Protein AF-A0A3L6D8E1-F1 (afdb_monomer)

Foldseek 3Di:
DPVVVVVAQLVHHGLQHALVVLVVVLVVLVVVLVVLVVVLVVLVVVLVVLVVVVVVVPPDDDDDDDDDDDDDDPPPDPDPVVSVVVSVVSVVVSVVSVVVSVVSVVSSVVSVVSSVVNVVVVVPPPPPPPPDD

Radius of gyration: 27.79 Å; Cα contacts (8 Å, |Δi|>4): 54; chains: 1; bounding box: 70×30×86 Å

Structure (mmCIF, N/CA/C/O backbone):
data_AF-A0A3L6D8E1-F1
#
_entry.id   AF-A0A3L6D8E1-F1
#
loop_
_atom_site.group_PDB
_atom_site.id
_atom_site.type_symbol
_atom_site.label_atom_id
_atom_site.label_alt_id
_atom_site.label_comp_id
_atom_site.label_asym_id
_atom_site.label_entity_id
_atom_site.label_seq_id
_atom_site.pdbx_PDB_ins_code
_atom_site.Cartn_x
_atom_site.Cartn_y
_atom_site.Cartn_z
_atom_site.occupancy
_atom_site.B_iso_or_equiv
_atom_site.auth_seq_id
_atom_site.auth_comp_id
_atom_site.auth_asym_id
_atom_site.auth_atom_id
_atom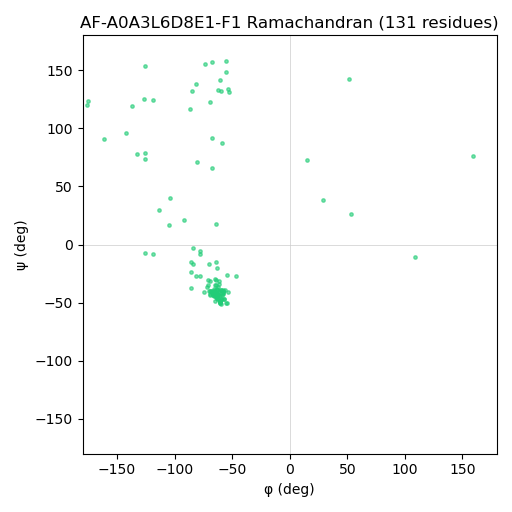_site.pdbx_PDB_model_num
ATOM 1 N N . MET A 1 1 ? -25.051 18.136 9.308 1.00 44.00 1 MET A N 1
ATOM 2 C CA . MET A 1 1 ? -25.185 16.668 9.490 1.00 44.00 1 MET A CA 1
ATOM 3 C C . MET A 1 1 ? -24.693 15.840 8.286 1.00 44.00 1 MET A C 1
ATOM 5 O O . MET A 1 1 ? -25.038 14.672 8.206 1.00 44.00 1 MET A O 1
ATOM 9 N N . ARG A 1 2 ? -23.878 16.371 7.355 1.00 46.75 2 ARG A N 1
ATOM 10 C CA . ARG A 1 2 ? -23.391 15.592 6.190 1.00 46.75 2 ARG A CA 1
ATOM 11 C C . ARG A 1 2 ? -21.867 15.429 6.126 1.00 46.75 2 ARG A C 1
ATOM 13 O O . ARG A 1 2 ? -21.395 14.629 5.330 1.00 46.75 2 ARG A O 1
ATOM 20 N N . ASP A 1 3 ? -21.117 16.109 6.990 1.00 43.09 3 ASP A N 1
ATOM 21 C CA . ASP A 1 3 ? -19.650 16.145 6.907 1.00 43.09 3 ASP A CA 1
ATOM 22 C C . ASP A 1 3 ? -18.942 14.971 7.607 1.00 43.09 3 ASP A C 1
ATOM 24 O O . ASP A 1 3 ? -17.785 14.692 7.311 1.00 43.09 3 ASP A O 1
ATOM 28 N N . GLU A 1 4 ? -19.636 14.210 8.462 1.00 45.19 4 GLU A N 1
ATOM 29 C CA . GLU A 1 4 ? -19.050 13.031 9.127 1.00 45.19 4 GLU A CA 1
ATOM 30 C C . GLU A 1 4 ? -19.140 11.737 8.309 1.00 45.19 4 GLU A C 1
ATOM 32 O O . GLU A 1 4 ? -18.304 10.850 8.463 1.00 45.19 4 GLU A O 1
ATOM 37 N N . GLN A 1 5 ? -20.093 11.625 7.377 1.00 44.00 5 GLN A N 1
ATOM 38 C CA . GLN A 1 5 ? -20.207 10.435 6.520 1.00 44.00 5 GLN A CA 1
ATOM 39 C C . GLN A 1 5 ? -19.071 10.328 5.491 1.00 44.00 5 GLN A C 1
ATOM 41 O O . GLN A 1 5 ? -18.823 9.247 4.963 1.00 44.00 5 GLN A O 1
ATOM 46 N N . VAL A 1 6 ? -18.340 11.418 5.232 1.00 44.88 6 VAL A N 1
ATOM 47 C CA . VAL A 1 6 ? -17.254 11.457 4.237 1.00 44.88 6 VAL A CA 1
ATOM 48 C C . VAL A 1 6 ? -15.917 10.955 4.807 1.00 44.88 6 VAL A C 1
ATOM 50 O O . VAL A 1 6 ? -15.047 10.547 4.042 1.00 44.88 6 VAL A O 1
ATOM 53 N N . LYS A 1 7 ? -15.763 10.875 6.138 1.00 46.81 7 LYS A N 1
ATOM 54 C CA . LYS A 1 7 ? -14.600 10.225 6.779 1.00 46.81 7 LYS A CA 1
ATOM 55 C C . LYS A 1 7 ? -14.683 8.687 6.783 1.00 46.81 7 LYS A C 1
ATOM 57 O O . LYS A 1 7 ? -13.728 8.021 7.159 1.00 46.81 7 LYS A O 1
ATOM 62 N N . GLY A 1 8 ? -15.819 8.115 6.377 1.00 49.19 8 GLY A N 1
ATOM 63 C CA . GLY A 1 8 ? -16.255 6.776 6.781 1.00 49.19 8 GLY A CA 1
ATOM 64 C C . GLY A 1 8 ? -15.872 5.582 5.906 1.00 49.19 8 GLY A C 1
ATOM 65 O O . GLY A 1 8 ? -16.559 4.573 6.008 1.00 49.19 8 GLY A O 1
ATOM 66 N N . LEU A 1 9 ? -14.840 5.646 5.062 1.00 58.56 9 LEU A N 1
ATOM 67 C CA . LEU A 1 9 ? -14.344 4.455 4.354 1.00 58.56 9 LEU A CA 1
ATOM 68 C C . LEU A 1 9 ? -12.822 4.366 4.466 1.00 58.56 9 LEU A C 1
ATOM 70 O O . LEU A 1 9 ? -12.091 4.664 3.519 1.00 58.56 9 LEU A O 1
ATOM 74 N N . LEU A 1 10 ? -12.344 3.913 5.626 1.00 65.06 10 LEU A N 1
ATOM 75 C CA . LEU A 1 10 ? -10.950 3.505 5.806 1.00 65.06 10 LEU A CA 1
ATOM 76 C C . LEU A 1 10 ? -10.698 2.247 4.976 1.00 65.06 10 LEU A C 1
ATOM 78 O O . LEU A 1 10 ? -10.980 1.135 5.408 1.00 65.06 10 LEU A O 1
ATOM 82 N N . LEU A 1 11 ? -10.252 2.432 3.731 1.00 74.44 11 LEU A N 1
ATOM 83 C CA . LEU A 1 11 ? -10.017 1.346 2.769 1.00 74.44 11 LEU A CA 1
ATOM 84 C C . LEU A 1 11 ? -11.220 0.405 2.557 1.00 74.44 11 LEU A C 1
ATOM 86 O O . LEU A 1 11 ? -11.037 -0.743 2.164 1.00 74.44 11 LEU A O 1
ATOM 90 N N . GLY A 1 12 ? -12.449 0.880 2.772 1.00 78.94 12 GLY A N 1
ATOM 91 C CA . GLY A 1 12 ? -13.648 0.038 2.687 1.00 78.94 12 GLY A CA 1
ATOM 92 C C . GLY A 1 12 ? -14.316 -0.257 4.032 1.00 78.94 12 GLY A C 1
ATOM 93 O O . GLY A 1 12 ? -15.434 -0.765 4.040 1.00 78.94 12 GLY A O 1
ATOM 94 N N . LEU A 1 13 ? -13.670 0.073 5.155 1.00 81.75 13 LEU A N 1
ATOM 95 C CA . LEU A 1 13 ? -14.207 -0.185 6.489 1.00 81.75 13 LEU A CA 1
ATOM 96 C C . LEU A 1 13 ? -15.213 0.886 6.930 1.00 81.75 13 LEU A C 1
ATOM 98 O O . LEU A 1 13 ? -14.946 2.076 6.741 1.00 81.75 13 LEU A O 1
ATOM 102 N N . PRO A 1 14 ? -16.332 0.487 7.567 1.00 80.31 14 PRO A N 1
ATOM 103 C CA . PRO A 1 14 ? -17.244 1.431 8.199 1.00 80.31 14 PRO A CA 1
ATOM 104 C C . PRO A 1 14 ? -16.582 2.105 9.419 1.00 80.31 14 PRO A C 1
ATOM 106 O O . PRO A 1 14 ? -15.711 1.512 10.051 1.00 80.31 14 PRO A O 1
ATOM 109 N N . PRO A 1 15 ? -17.042 3.297 9.843 1.00 72.19 15 PRO A N 1
ATOM 110 C CA . PRO A 1 15 ? -16.462 4.041 10.977 1.00 72.19 15 PRO A CA 1
ATOM 111 C C . PRO A 1 15 ? -16.591 3.329 12.343 1.00 72.19 15 PRO A C 1
ATOM 113 O O . PRO A 1 15 ? -15.915 3.676 13.309 1.00 72.19 15 PRO A O 1
ATOM 116 N N . ASN A 1 16 ? -17.455 2.313 12.425 1.00 79.31 16 ASN A N 1
ATOM 117 C CA . ASN A 1 16 ? -17.654 1.464 13.602 1.00 79.31 16 ASN A CA 1
ATOM 118 C C . ASN A 1 16 ? -17.210 0.017 13.340 1.00 79.31 16 ASN A C 1
ATOM 120 O O . ASN A 1 16 ? -17.812 -0.916 13.873 1.00 79.31 16 ASN A O 1
ATOM 124 N N . ALA A 1 17 ? -16.222 -0.176 12.460 1.00 85.00 17 ALA A N 1
ATOM 125 C CA . ALA A 1 17 ? -15.627 -1.484 12.220 1.00 85.00 17 ALA A CA 1
ATOM 126 C C . ALA A 1 17 ? -15.117 -2.102 13.529 1.00 85.00 17 ALA A C 1
ATOM 128 O O . ALA A 1 17 ? -14.714 -1.396 14.458 1.00 85.00 17 ALA A O 1
ATOM 129 N N . ARG A 1 18 ? -15.166 -3.433 13.605 1.00 87.81 18 ARG A N 1
ATOM 130 C CA . ARG A 1 18 ? -14.667 -4.160 14.772 1.00 87.81 18 ARG A CA 1
ATOM 131 C C . ARG A 1 18 ? -13.142 -4.147 14.782 1.00 87.81 18 ARG A C 1
ATOM 133 O O . ARG A 1 18 ? -12.517 -4.031 13.728 1.00 87.81 18 ARG A O 1
ATOM 140 N N . ALA A 1 19 ? -12.551 -4.302 15.966 1.00 89.00 19 ALA A N 1
ATOM 141 C CA . ALA A 1 19 ? -11.099 -4.333 16.118 1.00 89.00 19 ALA A CA 1
ATOM 142 C C . ALA A 1 19 ? -10.462 -5.431 15.248 1.00 89.00 19 ALA A C 1
ATOM 144 O O . ALA A 1 19 ? -9.454 -5.180 14.595 1.00 89.00 19 ALA A O 1
ATOM 145 N N . GLU A 1 20 ? -11.095 -6.604 15.153 1.00 90.19 20 GLU A N 1
ATOM 146 C 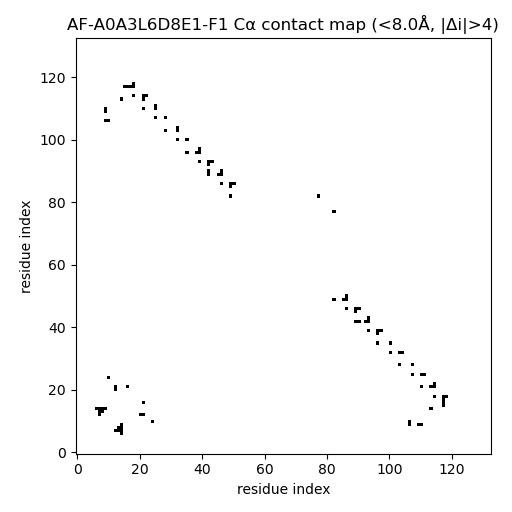CA . GLU A 1 20 ? -10.596 -7.726 14.351 1.00 90.19 20 GLU A CA 1
ATOM 147 C C . GLU A 1 20 ? -10.580 -7.407 12.846 1.00 90.19 20 GLU A C 1
ATOM 149 O O . GLU A 1 20 ? -9.635 -7.764 12.140 1.00 90.19 20 GLU A O 1
ATOM 154 N N . ASP A 1 21 ? -11.601 -6.698 12.352 1.00 89.81 21 ASP A N 1
ATOM 155 C CA . ASP A 1 21 ? -11.690 -6.293 10.944 1.00 89.81 21 ASP A CA 1
ATOM 156 C C . ASP A 1 21 ? -10.612 -5.248 10.608 1.00 89.81 21 ASP A C 1
ATOM 158 O O . ASP A 1 21 ? -9.979 -5.308 9.552 1.00 89.81 21 ASP A O 1
ATOM 162 N N . ILE A 1 22 ? -10.369 -4.306 11.526 1.00 89.62 22 ILE A N 1
ATOM 163 C CA . ILE A 1 22 ? -9.327 -3.279 11.386 1.00 89.62 22 ILE A CA 1
ATOM 164 C C . ILE A 1 22 ? -7.933 -3.925 11.394 1.00 89.62 22 ILE A C 1
ATOM 166 O O . ILE A 1 22 ? -7.110 -3.613 10.533 1.00 89.62 22 ILE A O 1
ATOM 170 N N . GLU A 1 23 ? -7.673 -4.867 12.305 1.00 91.19 23 GLU A N 1
ATOM 171 C CA . GLU A 1 23 ? -6.413 -5.623 12.371 1.00 91.19 23 GLU A CA 1
ATOM 172 C C . GLU A 1 23 ? -6.153 -6.444 11.103 1.00 91.19 23 GLU A C 1
ATOM 174 O O . GLU A 1 23 ? -5.022 -6.486 10.606 1.00 91.19 23 GLU A O 1
ATOM 179 N N . TYR A 1 24 ? -7.193 -7.064 10.541 1.00 91.19 24 TYR A N 1
ATOM 180 C CA . TYR A 1 24 ? -7.082 -7.788 9.278 1.00 91.19 24 TYR A CA 1
ATOM 181 C C . TYR A 1 24 ? -6.645 -6.864 8.134 1.00 91.19 24 TYR A C 1
ATOM 183 O O . TYR A 1 24 ? -5.693 -7.173 7.407 1.00 91.19 24 TYR A O 1
ATOM 191 N N . VAL A 1 25 ? -7.302 -5.705 8.004 1.00 91.69 25 VAL A N 1
ATOM 192 C CA . VAL A 1 25 ? -6.972 -4.715 6.971 1.00 91.69 25 VAL A CA 1
ATOM 193 C C . VAL A 1 25 ? -5.576 -4.136 7.188 1.00 91.69 25 VAL A C 1
ATOM 195 O O . VAL A 1 25 ? -4.826 -4.016 6.219 1.00 91.69 25 VAL A O 1
ATOM 198 N N . LEU A 1 26 ? -5.176 -3.853 8.431 1.00 90.81 26 LEU A N 1
ATOM 199 C CA . LEU A 1 26 ? -3.797 -3.481 8.761 1.00 90.81 26 LEU A CA 1
ATOM 200 C C . LEU A 1 26 ? -2.818 -4.540 8.242 1.00 90.81 26 LEU A C 1
ATOM 202 O O . LEU A 1 26 ? -1.916 -4.217 7.473 1.00 90.81 26 LEU A O 1
ATOM 206 N N . GLY A 1 27 ? -3.036 -5.823 8.530 1.00 91.38 27 GLY A N 1
ATOM 207 C CA . GLY A 1 27 ? -2.189 -6.898 8.000 1.00 91.38 27 GLY A CA 1
ATOM 208 C C . GLY A 1 27 ? -2.051 -6.872 6.468 1.00 91.38 27 GLY A C 1
ATOM 209 O O . GLY A 1 27 ? -0.954 -7.048 5.926 1.00 91.38 27 GLY A O 1
ATOM 210 N N . ASP A 1 28 ? -3.138 -6.596 5.747 1.00 92.50 28 ASP A N 1
ATOM 211 C CA . ASP A 1 28 ? -3.125 -6.459 4.287 1.00 92.50 28 ASP A CA 1
ATOM 212 C C . ASP A 1 28 ? -2.388 -5.216 3.785 1.00 92.50 28 ASP A C 1
ATOM 214 O O . ASP A 1 28 ? -1.637 -5.300 2.800 1.00 92.50 28 ASP A O 1
ATOM 218 N N . VAL A 1 29 ? -2.538 -4.079 4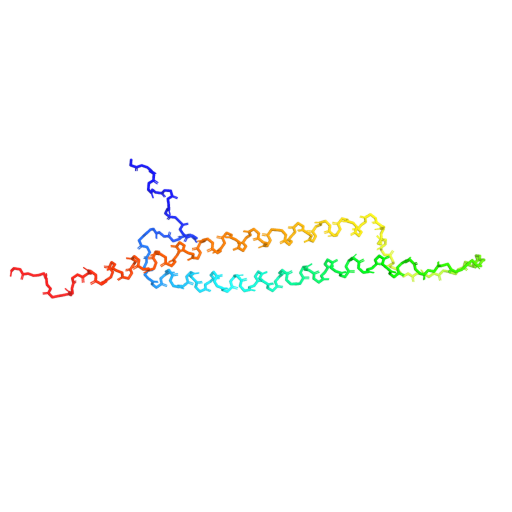.466 1.00 91.31 29 VAL A N 1
ATOM 219 C CA . VAL A 1 29 ? -1.780 -2.863 4.158 1.00 91.31 29 VAL A CA 1
ATOM 220 C C . VAL A 1 29 ? -0.288 -3.121 4.356 1.00 91.31 29 VAL A C 1
ATOM 222 O O . VAL A 1 29 ? 0.497 -2.791 3.466 1.00 91.31 29 VAL A O 1
ATOM 225 N N . GLN A 1 30 ? 0.110 -3.807 5.432 1.00 93.50 30 GLN A N 1
ATOM 226 C CA . GLN A 1 30 ? 1.514 -4.132 5.701 1.00 93.50 30 GLN A CA 1
ATOM 227 C C . GLN A 1 30 ? 2.104 -4.988 4.579 1.00 93.50 30 GLN A C 1
ATOM 229 O O . GLN A 1 30 ? 3.145 -4.655 4.003 1.00 93.50 30 GLN A O 1
ATOM 234 N N . ARG A 1 31 ? 1.399 -6.064 4.204 1.00 94.12 31 ARG A N 1
ATOM 235 C CA . ARG A 1 31 ? 1.788 -6.942 3.090 1.00 94.12 31 ARG A CA 1
ATOM 236 C C . ARG A 1 31 ? 1.914 -6.164 1.783 1.00 94.12 31 ARG A C 1
ATOM 238 O O . ARG A 1 31 ? 2.830 -6.408 0.992 1.00 94.12 31 ARG A O 1
ATOM 245 N N . THR A 1 32 ? 0.998 -5.233 1.536 1.00 92.31 32 THR A N 1
ATOM 246 C CA . THR A 1 32 ? 0.991 -4.419 0.318 1.00 92.31 32 THR A CA 1
ATOM 247 C C . THR A 1 32 ? 2.154 -3.433 0.296 1.00 92.31 32 THR A C 1
ATOM 249 O O . THR A 1 32 ? 2.839 -3.347 -0.724 1.00 92.31 32 THR A O 1
ATOM 252 N N . LEU A 1 33 ? 2.449 -2.765 1.413 1.00 92.25 33 LEU A N 1
ATOM 253 C CA . LEU A 1 33 ? 3.616 -1.893 1.561 1.00 92.25 33 LEU A CA 1
ATOM 254 C C . LEU A 1 33 ? 4.918 -2.653 1.276 1.00 92.25 33 LEU A C 1
ATOM 256 O O . LEU A 1 33 ? 5.712 -2.202 0.448 1.00 92.25 33 LEU A O 1
ATOM 260 N N . SER A 1 34 ? 5.094 -3.852 1.845 1.00 93.12 34 SER A N 1
ATOM 261 C CA . SER A 1 34 ? 6.267 -4.692 1.559 1.00 93.12 34 SER A CA 1
ATOM 262 C C . S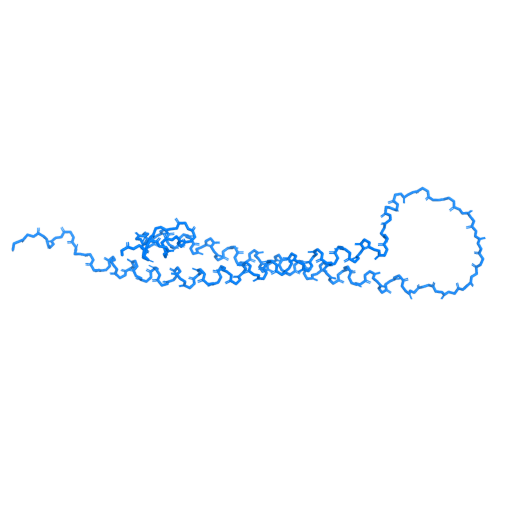ER A 1 34 ? 6.387 -5.034 0.070 1.00 93.12 34 SER A C 1
ATOM 264 O O . SER A 1 34 ? 7.465 -4.920 -0.515 1.00 93.12 34 SER A O 1
ATOM 266 N N . ARG A 1 35 ? 5.274 -5.393 -0.587 1.00 95.00 35 ARG A N 1
ATOM 267 C CA . ARG A 1 35 ? 5.252 -5.666 -2.036 1.00 95.00 35 ARG A CA 1
ATOM 268 C C . ARG A 1 35 ? 5.606 -4.428 -2.861 1.00 95.00 35 ARG A C 1
ATOM 270 O O . ARG A 1 35 ? 6.277 -4.560 -3.885 1.00 95.00 35 ARG A O 1
ATOM 277 N N . LEU A 1 36 ? 5.148 -3.241 -2.462 1.00 93.25 36 LEU A N 1
ATOM 278 C CA . LEU A 1 36 ? 5.485 -1.987 -3.140 1.00 93.25 36 LEU A CA 1
ATOM 279 C C . LEU A 1 36 ? 6.973 -1.659 -3.008 1.00 93.25 36 LEU A C 1
ATOM 281 O O . LEU A 1 36 ? 7.578 -1.231 -3.992 1.00 93.25 36 LEU A O 1
ATOM 285 N N . ASP A 1 37 ? 7.581 -1.922 -1.852 1.00 93.00 37 ASP A N 1
ATOM 286 C CA . ASP A 1 37 ? 9.021 -1.749 -1.662 1.00 93.00 37 ASP A CA 1
ATOM 287 C C . ASP A 1 37 ? 9.834 -2.689 -2.555 1.00 93.00 37 ASP A C 1
ATOM 289 O O . ASP A 1 37 ? 10.730 -2.229 -3.268 1.00 93.00 37 ASP A O 1
ATOM 293 N N . SER A 1 38 ? 9.461 -3.971 -2.631 1.00 94.56 38 SER A N 1
ATOM 294 C CA . SER A 1 38 ? 10.088 -4.911 -3.570 1.00 94.56 38 SER A CA 1
ATOM 295 C C . SER A 1 38 ? 9.937 -4.451 -5.024 1.00 94.56 38 SER A C 1
ATOM 297 O O . SER A 1 38 ? 10.916 -4.408 -5.768 1.00 94.56 38 SER A O 1
ATOM 299 N N . LYS A 1 39 ? 8.729 -4.038 -5.437 1.00 93.69 39 LYS A N 1
ATOM 300 C CA . LYS A 1 39 ? 8.478 -3.511 -6.792 1.00 93.69 39 LYS A CA 1
ATOM 301 C C . LYS A 1 39 ? 9.320 -2.272 -7.088 1.00 93.69 39 LYS A C 1
ATOM 303 O O . LYS A 1 39 ? 9.818 -2.120 -8.200 1.00 93.69 39 LYS A O 1
ATOM 308 N N . ARG A 1 40 ? 9.495 -1.382 -6.109 1.00 92.50 40 ARG A N 1
ATOM 309 C CA . ARG A 1 40 ? 10.302 -0.168 -6.267 1.00 92.50 40 ARG A CA 1
ATOM 310 C C . ARG A 1 40 ? 11.769 -0.496 -6.526 1.00 92.50 40 ARG A C 1
ATOM 312 O O . ARG A 1 40 ? 12.360 0.145 -7.392 1.00 92.50 40 ARG A O 1
ATOM 319 N N . ILE A 1 41 ? 12.329 -1.470 -5.811 1.00 92.69 41 ILE A N 1
ATOM 320 C CA . ILE A 1 41 ? 13.709 -1.935 -6.016 1.00 92.69 41 ILE A CA 1
ATOM 321 C C . ILE A 1 41 ? 13.871 -2.467 -7.444 1.00 92.69 41 ILE A C 1
ATOM 323 O O . ILE A 1 41 ? 14.723 -1.978 -8.183 1.00 92.69 41 ILE A O 1
ATOM 327 N N . VAL A 1 42 ? 12.977 -3.362 -7.878 1.00 93.25 42 VAL A N 1
ATOM 328 C CA . VAL A 1 42 ? 13.002 -3.924 -9.241 1.00 93.25 42 VAL A CA 1
ATOM 329 C C . VAL A 1 42 ? 12.937 -2.823 -10.305 1.00 93.25 42 VAL A C 1
ATOM 331 O O . VAL A 1 42 ? 13.757 -2.791 -11.221 1.00 93.25 42 VAL A O 1
ATOM 334 N N . LEU A 1 43 ? 12.025 -1.856 -10.161 1.00 91.94 43 LEU A N 1
ATOM 335 C CA . LEU A 1 43 ? 11.920 -0.734 -11.101 1.00 91.94 43 LEU A CA 1
ATOM 336 C C . LEU A 1 43 ? 13.191 0.128 -11.128 1.00 91.94 43 LEU A C 1
ATOM 338 O O . LEU A 1 43 ? 13.579 0.626 -12.187 1.00 91.94 43 LEU A O 1
ATOM 342 N N . GLN A 1 44 ? 13.857 0.326 -9.988 1.00 91.06 44 GLN A N 1
ATOM 343 C CA . GLN A 1 44 ? 15.130 1.049 -9.936 1.00 91.06 44 GLN A CA 1
ATOM 344 C C . GLN A 1 44 ? 16.241 0.293 -10.671 1.00 91.06 44 GLN A C 1
ATOM 346 O O . GLN A 1 44 ? 16.991 0.918 -11.430 1.00 91.06 44 GLN A O 1
ATOM 351 N N . ASP A 1 45 ? 16.300 -1.029 -10.521 1.00 90.50 45 ASP A N 1
ATOM 352 C CA . ASP A 1 45 ? 17.255 -1.884 -11.226 1.00 90.50 45 ASP A CA 1
ATOM 353 C C . ASP A 1 45 ? 17.020 -1.880 -12.740 1.00 90.50 45 ASP A C 1
ATOM 355 O O . ASP A 1 45 ? 17.968 -1.724 -13.516 1.00 90.50 45 ASP A O 1
ATOM 359 N N . GLU A 1 46 ? 15.765 -1.941 -13.186 1.00 89.19 46 GLU A N 1
ATOM 360 C CA . GLU A 1 46 ? 15.403 -1.843 -14.604 1.00 89.19 46 GLU A CA 1
ATOM 361 C C . GLU A 1 46 ? 15.762 -0.474 -15.199 1.00 89.19 46 GLU A C 1
ATOM 363 O O . GLU A 1 46 ? 16.317 -0.386 -16.301 1.00 89.19 46 GLU A O 1
ATOM 368 N N . ILE A 1 47 ? 15.518 0.617 -14.462 1.00 88.50 47 ILE A N 1
ATOM 369 C CA . ILE A 1 47 ? 15.948 1.967 -14.862 1.00 88.50 47 ILE A CA 1
ATOM 370 C C . ILE A 1 47 ? 17.478 2.020 -14.969 1.00 88.50 47 ILE A C 1
ATOM 372 O O . ILE A 1 47 ? 18.009 2.587 -15.937 1.00 88.50 47 ILE A O 1
ATOM 376 N N . ALA A 1 48 ? 18.204 1.429 -14.017 1.00 87.12 48 ALA A N 1
ATOM 377 C CA . ALA A 1 48 ? 19.660 1.367 -14.045 1.00 87.12 48 ALA A CA 1
ATOM 378 C C . ALA A 1 48 ? 20.164 0.554 -15.250 1.00 87.12 48 ALA A C 1
ATOM 380 O O . ALA A 1 48 ? 21.034 1.031 -15.986 1.00 87.12 48 ALA A O 1
ATOM 381 N N . ALA A 1 49 ? 19.583 -0.615 -15.527 1.00 86.50 49 ALA A N 1
ATOM 382 C CA . ALA A 1 49 ? 19.910 -1.454 -16.679 1.00 86.50 49 ALA A CA 1
ATOM 383 C C . ALA A 1 49 ? 19.655 -0.723 -18.011 1.00 86.50 49 ALA A C 1
ATOM 385 O O . ALA A 1 49 ? 20.559 -0.613 -18.850 1.00 86.50 49 ALA A O 1
ATOM 386 N N . ALA A 1 50 ? 18.480 -0.100 -18.161 1.00 81.56 50 ALA A N 1
ATOM 387 C CA . ALA A 1 50 ? 18.117 0.714 -19.324 1.00 81.56 50 ALA A CA 1
ATOM 388 C C . ALA A 1 50 ? 19.007 1.964 -19.496 1.00 81.56 50 ALA A C 1
ATOM 390 O O . ALA A 1 50 ? 19.085 2.549 -20.585 1.00 81.56 50 ALA A O 1
ATOM 391 N N . SER A 1 51 ? 19.681 2.397 -18.428 1.00 77.31 51 SER A N 1
ATOM 392 C CA . SER A 1 51 ? 20.663 3.485 -18.459 1.00 77.31 51 SER A CA 1
ATOM 393 C C . SER A 1 51 ? 22.064 2.988 -18.840 1.00 77.31 51 SER A C 1
ATOM 395 O O . SER A 1 51 ? 22.759 3.655 -19.610 1.00 77.31 51 SER A O 1
ATOM 397 N N . ARG A 1 52 ? 22.474 1.796 -18.381 1.00 71.31 52 ARG A N 1
ATOM 398 C CA . ARG A 1 52 ? 23.776 1.177 -18.704 1.00 71.31 52 ARG A CA 1
ATOM 399 C C . ARG A 1 52 ? 23.888 0.726 -20.161 1.00 71.31 52 ARG A C 1
ATOM 401 O O . ARG A 1 52 ? 24.977 0.829 -20.726 1.00 71.31 52 ARG A O 1
ATOM 408 N N . GLY A 1 53 ? 22.787 0.321 -20.803 1.00 60.59 53 GLY A N 1
ATOM 409 C CA . GLY A 1 53 ? 22.765 -0.006 -22.240 1.00 60.59 53 GLY A CA 1
ATOM 410 C C . GLY A 1 53 ? 23.295 1.125 -23.139 1.00 60.59 53 GLY A C 1
ATOM 411 O O . GLY A 1 53 ? 23.879 0.868 -24.189 1.00 60.59 53 GLY A O 1
ATOM 412 N N . LYS A 1 54 ? 23.213 2.386 -22.682 1.00 52.81 54 LYS A N 1
ATOM 413 C CA . LYS A 1 54 ? 23.768 3.559 -23.380 1.00 52.81 54 LYS A CA 1
ATOM 414 C C . LYS A 1 54 ? 25.306 3.616 -23.361 1.00 52.81 54 LYS A C 1
ATOM 416 O O . LYS A 1 54 ? 25.885 4.144 -24.302 1.00 52.81 54 LYS A O 1
ATOM 421 N N . ARG A 1 55 ? 25.969 3.083 -22.322 1.00 52.41 55 ARG A N 1
ATOM 422 C CA . ARG A 1 55 ? 27.443 3.113 -22.179 1.00 52.41 55 ARG A CA 1
ATOM 423 C C . ARG A 1 55 ? 28.154 2.018 -22.978 1.00 52.41 55 ARG A C 1
ATOM 425 O O . ARG A 1 55 ? 29.298 2.215 -23.369 1.00 52.41 55 ARG A O 1
ATOM 432 N N . ARG A 1 56 ? 27.501 0.879 -23.243 1.00 52.72 56 ARG A 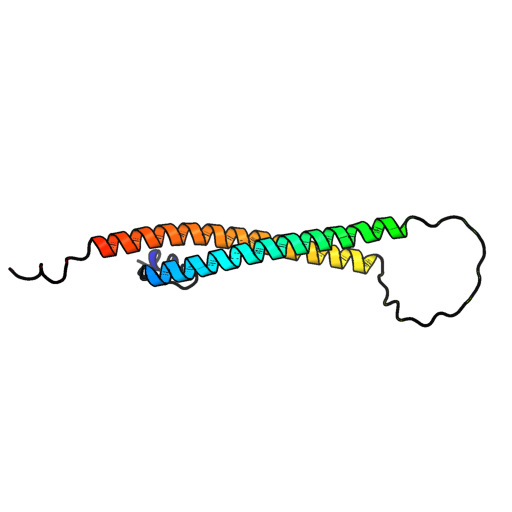N 1
ATOM 433 C CA . ARG A 1 56 ? 28.090 -0.192 -24.074 1.00 52.72 56 ARG A CA 1
ATOM 434 C C . ARG A 1 56 ? 28.019 0.112 -25.574 1.00 52.72 56 ARG A C 1
ATOM 436 O O . ARG A 1 56 ? 28.903 -0.302 -26.309 1.00 52.72 56 ARG A O 1
ATOM 443 N N . ALA A 1 57 ? 27.042 0.908 -26.014 1.00 51.53 57 ALA A N 1
ATOM 444 C CA . ALA A 1 57 ? 26.919 1.332 -27.412 1.00 51.53 57 ALA A CA 1
ATOM 445 C C . ALA A 1 57 ? 27.890 2.461 -27.827 1.00 51.53 57 ALA A C 1
ATOM 447 O O . ALA A 1 57 ? 27.933 2.816 -29.000 1.00 51.53 57 ALA A O 1
ATOM 448 N N . SER A 1 58 ? 28.666 3.040 -26.900 1.00 48.94 58 SER A N 1
ATOM 449 C CA . SER A 1 58 ? 29.607 4.135 -27.194 1.00 48.94 58 SER A CA 1
ATOM 450 C C . SER A 1 58 ? 31.083 3.710 -27.224 1.00 48.94 58 SER A C 1
ATOM 452 O O . SER A 1 58 ? 31.957 4.566 -27.134 1.00 48.94 58 SER A O 1
ATOM 454 N N . ARG A 1 59 ? 31.391 2.411 -27.338 1.00 52.66 59 ARG A N 1
ATOM 455 C CA . ARG A 1 59 ? 32.764 1.916 -27.560 1.00 52.66 59 ARG A CA 1
ATOM 456 C C . ARG A 1 59 ? 32.837 1.013 -28.789 1.00 52.66 59 ARG A C 1
ATOM 458 O O . ARG A 1 59 ? 32.983 -0.197 -28.670 1.00 52.66 59 ARG A O 1
ATOM 465 N N . ARG A 1 60 ? 32.765 1.619 -29.974 1.00 47.00 60 ARG A N 1
ATOM 466 C CA . ARG A 1 60 ? 33.479 1.124 -31.160 1.00 47.00 60 ARG A CA 1
ATOM 467 C C . ARG A 1 60 ? 33.591 2.231 -32.210 1.00 47.00 60 ARG A C 1
ATOM 469 O O . ARG A 1 60 ? 32.720 2.406 -33.048 1.00 47.00 60 ARG A O 1
ATOM 476 N N . ALA A 1 61 ? 34.678 2.984 -32.125 1.00 45.31 61 ALA A N 1
ATOM 477 C CA . ALA A 1 61 ? 35.445 3.378 -33.300 1.00 45.31 61 ALA A CA 1
ATOM 478 C C . ALA A 1 61 ? 36.839 2.770 -33.066 1.00 45.31 61 ALA A C 1
ATOM 480 O O . ALA A 1 61 ? 37.368 2.908 -31.960 1.00 45.31 61 ALA A O 1
ATOM 481 N N . PRO A 1 62 ? 37.336 1.964 -34.014 1.00 44.56 62 PRO A N 1
ATOM 482 C CA . PRO A 1 62 ? 38.139 2.553 -35.076 1.00 44.56 62 PRO A CA 1
ATOM 483 C C . PRO A 1 62 ? 37.613 2.199 -36.470 1.00 44.56 62 PRO A C 1
ATOM 485 O O . PRO A 1 62 ? 36.931 1.196 -36.672 1.00 44.56 62 PRO A O 1
ATOM 488 N N . ALA A 1 63 ? 37.908 3.085 -37.415 1.00 51.25 63 ALA A N 1
ATOM 489 C CA . ALA A 1 63 ? 37.579 2.965 -38.825 1.00 51.25 63 ALA A CA 1
ATOM 490 C C . ALA A 1 63 ? 38.253 1.740 -39.471 1.00 51.25 63 ALA A C 1
ATOM 492 O O . ALA A 1 63 ? 39.455 1.572 -39.297 1.00 51.25 63 ALA A O 1
ATOM 493 N N . ALA A 1 64 ? 37.494 0.946 -40.241 1.00 47.00 64 ALA A N 1
ATOM 494 C CA . ALA A 1 64 ? 37.951 0.250 -41.455 1.00 47.00 64 ALA A CA 1
ATOM 495 C C . ALA A 1 64 ? 36.791 -0.507 -42.152 1.00 47.00 64 ALA A C 1
ATOM 497 O O . ALA A 1 64 ? 36.205 -1.400 -41.553 1.00 47.00 64 ALA A O 1
ATOM 498 N N . ALA A 1 65 ? 36.538 -0.117 -43.413 1.00 44.34 65 ALA A N 1
ATOM 499 C CA . ALA A 1 65 ? 35.943 -0.810 -44.579 1.00 44.34 65 ALA A CA 1
ATOM 500 C C . ALA A 1 65 ? 34.580 -1.565 -44.499 1.00 44.34 65 ALA A C 1
ATOM 502 O O . ALA A 1 65 ? 34.297 -2.258 -43.525 1.00 44.34 65 ALA A O 1
ATOM 503 N N . PRO A 1 66 ? 33.735 -1.500 -45.561 1.00 46.66 66 PRO A N 1
ATOM 504 C CA . PRO A 1 66 ? 32.461 -2.211 -45.613 1.00 46.66 66 PRO A CA 1
ATOM 505 C C . PRO A 1 66 ? 32.649 -3.651 -46.115 1.00 46.66 66 PRO A C 1
ATOM 507 O O . PRO A 1 66 ? 33.266 -3.878 -47.152 1.00 46.66 66 PRO A O 1
ATOM 510 N N . VAL A 1 67 ? 32.056 -4.621 -45.418 1.00 40.88 67 VAL A N 1
ATOM 511 C CA . VAL A 1 67 ? 31.873 -5.992 -45.919 1.00 40.88 67 VAL A CA 1
ATOM 512 C C . VAL A 1 67 ? 30.387 -6.333 -45.780 1.00 40.88 67 VAL A C 1
ATOM 514 O O . VAL A 1 67 ? 29.855 -6.188 -44.676 1.00 40.88 67 VAL A O 1
ATOM 517 N N . PRO A 1 68 ? 29.680 -6.747 -46.849 1.00 51.66 68 PRO A N 1
ATOM 518 C CA . PRO A 1 68 ? 28.294 -7.165 -46.740 1.00 51.66 68 PRO A CA 1
ATOM 519 C C . PRO A 1 68 ? 28.265 -8.651 -46.374 1.00 51.66 68 PRO A C 1
ATOM 521 O O . PRO A 1 68 ? 28.723 -9.495 -47.138 1.00 51.66 68 PRO A O 1
ATOM 524 N N . ALA A 1 69 ? 27.724 -8.983 -45.206 1.00 39.00 69 ALA A N 1
ATOM 525 C CA . ALA A 1 69 ? 27.381 -10.358 -44.874 1.00 39.00 69 ALA A CA 1
ATOM 526 C C . ALA A 1 69 ? 26.015 -10.373 -44.196 1.00 39.00 69 ALA A C 1
ATOM 528 O O . ALA A 1 69 ? 25.798 -9.728 -43.169 1.00 39.00 69 ALA A O 1
ATOM 529 N N . ALA A 1 70 ? 25.096 -11.082 -44.844 1.00 49.53 70 ALA A N 1
ATOM 530 C CA . ALA A 1 70 ? 23.764 -11.377 -44.370 1.00 49.53 70 ALA A CA 1
ATOM 531 C C . ALA A 1 70 ? 23.809 -12.011 -42.973 1.00 49.53 70 ALA A C 1
ATOM 533 O O . ALA A 1 70 ? 24.581 -12.934 -42.719 1.00 49.53 70 ALA A O 1
ATOM 534 N N . ALA A 1 71 ? 22.949 -11.522 -42.086 1.00 39.59 71 ALA A N 1
ATOM 535 C CA . ALA A 1 71 ? 22.589 -12.199 -40.854 1.00 39.59 71 ALA A CA 1
ATOM 536 C C . ALA A 1 71 ? 21.098 -11.956 -40.615 1.00 39.59 71 ALA A C 1
ATOM 538 O O . ALA A 1 71 ? 20.688 -10.916 -40.095 1.00 39.59 71 ALA A O 1
ATOM 539 N N . ASP A 1 72 ? 20.298 -12.927 -41.047 1.00 45.78 72 ASP A N 1
ATOM 540 C CA . ASP A 1 72 ? 18.974 -13.168 -40.499 1.00 45.78 72 ASP A CA 1
ATOM 541 C C . ASP A 1 72 ? 19.077 -13.304 -38.980 1.00 45.78 72 ASP A C 1
ATOM 543 O O . ASP A 1 72 ? 19.913 -14.040 -38.452 1.00 45.78 72 ASP A O 1
ATOM 547 N N . GLY A 1 73 ? 18.220 -12.587 -38.263 1.00 38.41 73 GLY A N 1
ATOM 548 C CA . GLY A 1 73 ? 18.168 -12.691 -36.814 1.00 38.41 73 GLY A CA 1
ATOM 549 C C . GLY A 1 73 ? 17.519 -11.487 -36.169 1.00 38.41 73 GLY A C 1
ATOM 550 O O . GLY A 1 73 ? 18.224 -10.642 -35.637 1.00 38.41 73 GLY A O 1
ATOM 551 N N . SER A 1 74 ? 16.184 -11.422 -36.246 1.00 43.91 74 SER A N 1
ATOM 552 C CA . SER A 1 74 ? 15.241 -10.829 -35.271 1.00 43.91 74 SER A CA 1
ATOM 553 C C . SER A 1 74 ? 15.720 -9.663 -34.379 1.00 43.91 74 SER A C 1
ATOM 555 O O . SER A 1 74 ? 15.331 -9.531 -33.221 1.00 43.91 74 SER A O 1
ATOM 557 N N . GLY A 1 75 ? 16.521 -8.748 -34.913 1.00 42.75 75 GLY A N 1
ATOM 558 C CA . GLY A 1 75 ? 16.938 -7.534 -34.234 1.00 42.75 75 GLY A CA 1
ATOM 559 C C . GLY A 1 75 ? 15.824 -6.511 -34.335 1.00 42.75 75 GLY A C 1
ATOM 560 O O . GLY A 1 75 ? 15.951 -5.550 -35.090 1.00 42.75 75 GLY A O 1
ATOM 561 N N . ALA A 1 76 ? 14.720 -6.730 -33.616 1.00 43.72 76 ALA A N 1
ATOM 562 C CA . ALA A 1 76 ? 13.644 -5.762 -33.469 1.00 43.72 76 ALA A CA 1
ATOM 563 C C . ALA A 1 76 ? 14.212 -4.482 -32.842 1.00 43.72 76 ALA A C 1
ATOM 565 O O . ALA A 1 76 ? 14.281 -4.323 -31.628 1.00 43.72 76 ALA A O 1
ATOM 566 N N . LEU A 1 77 ? 14.707 -3.613 -33.721 1.00 44.59 77 LEU A N 1
ATOM 567 C CA . LEU A 1 77 ? 14.837 -2.171 -33.635 1.00 44.59 77 LEU A CA 1
ATOM 568 C C . LEU A 1 77 ? 14.675 -1.612 -32.212 1.00 44.59 77 LEU A C 1
ATOM 570 O O . LEU A 1 77 ? 13.721 -0.892 -31.908 1.00 44.59 77 LEU A O 1
ATOM 574 N N . TYR A 1 78 ? 15.683 -1.833 -31.363 1.00 46.16 78 TYR A N 1
ATOM 575 C CA . TYR A 1 78 ? 15.968 -0.973 -30.213 1.00 46.16 78 TYR A CA 1
ATOM 576 C C . TYR A 1 78 ? 16.446 0.384 -30.745 1.00 46.16 78 TYR A C 1
ATOM 578 O O . TYR A 1 78 ? 17.601 0.788 -30.608 1.00 46.16 78 TYR A O 1
ATOM 586 N N . THR A 1 79 ? 15.552 1.108 -31.416 1.00 54.50 79 THR A N 1
ATOM 587 C CA . THR A 1 79 ? 15.836 2.464 -31.857 1.00 54.50 79 THR A CA 1
ATOM 588 C C . THR A 1 79 ? 16.132 3.306 -30.621 1.00 54.50 79 THR A C 1
ATOM 590 O O . THR A 1 79 ? 15.493 3.184 -29.571 1.00 54.50 79 THR A O 1
ATOM 593 N N . ARG A 1 80 ? 17.102 4.215 -30.738 1.00 54.19 80 ARG A N 1
ATOM 594 C CA . ARG A 1 80 ? 17.480 5.199 -29.708 1.00 54.19 80 ARG A CA 1
ATOM 595 C C . ARG A 1 80 ? 16.263 5.920 -29.086 1.00 54.19 80 ARG A C 1
ATOM 597 O O . ARG A 1 80 ? 16.321 6.325 -27.924 1.00 54.19 80 ARG A O 1
ATOM 604 N N . LYS A 1 81 ? 15.159 6.038 -29.841 1.00 57.78 81 LYS A N 1
ATOM 605 C CA . LYS A 1 81 ? 13.865 6.607 -29.431 1.00 57.78 81 LYS A CA 1
ATOM 606 C C . LYS A 1 81 ? 13.062 5.670 -28.507 1.00 57.78 81 LYS A C 1
ATOM 608 O O . LYS A 1 81 ? 12.534 6.136 -27.498 1.00 57.78 81 LYS A O 1
ATOM 613 N N . GLY A 1 82 ? 13.046 4.359 -28.770 1.00 62.72 82 GLY A N 1
ATOM 614 C CA . GLY A 1 82 ? 12.365 3.349 -27.945 1.00 62.72 82 GLY A CA 1
ATOM 615 C C . GLY A 1 82 ? 12.944 3.227 -26.532 1.00 62.72 82 GLY A C 1
ATOM 616 O O . GLY A 1 82 ? 12.203 3.246 -25.551 1.00 62.72 82 GLY A O 1
ATOM 617 N N . ALA A 1 83 ? 14.274 3.244 -26.392 1.00 67.19 83 ALA A N 1
ATOM 618 C CA . ALA A 1 83 ? 14.927 3.184 -25.077 1.00 67.19 83 ALA A CA 1
ATOM 619 C C . ALA A 1 83 ? 14.620 4.409 -24.184 1.00 67.19 83 ALA A C 1
ATOM 621 O O . ALA A 1 83 ? 14.576 4.304 -22.958 1.00 67.19 83 ALA A O 1
ATOM 622 N N . GLY A 1 84 ? 14.399 5.587 -24.782 1.00 76.88 84 GLY A N 1
ATOM 623 C CA . GLY A 1 84 ? 13.961 6.787 -24.059 1.00 76.88 84 GLY A CA 1
ATOM 624 C C . GLY A 1 84 ? 12.523 6.677 -23.551 1.00 76.88 84 GLY A C 1
ATOM 625 O O . GLY A 1 84 ? 12.254 7.023 -22.399 1.00 76.88 84 GLY A O 1
ATOM 626 N N . ALA A 1 85 ? 11.626 6.141 -24.383 1.00 83.38 85 ALA A N 1
ATOM 627 C CA . ALA A 1 85 ? 10.235 5.897 -24.019 1.00 83.38 85 ALA A CA 1
ATOM 628 C C . ALA A 1 85 ? 10.108 4.864 -22.887 1.00 83.38 85 ALA A C 1
ATOM 630 O O . ALA A 1 85 ? 9.369 5.103 -21.934 1.00 83.38 85 ALA A O 1
A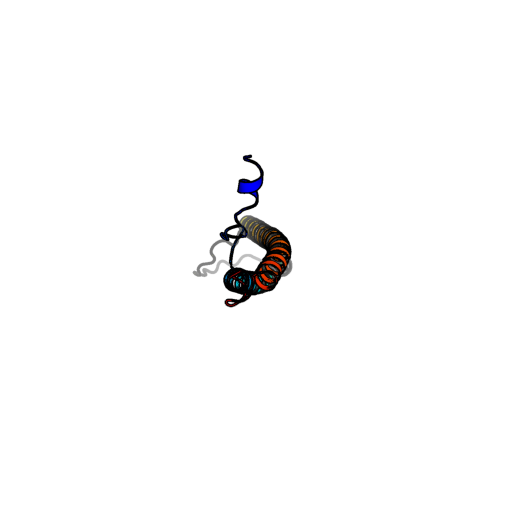TOM 631 N N . VAL A 1 86 ? 10.885 3.775 -22.934 1.00 83.62 86 VAL A N 1
ATOM 632 C CA . VAL A 1 86 ? 10.924 2.758 -21.867 1.00 83.62 86 VAL A CA 1
ATOM 633 C C . VAL A 1 86 ? 11.368 3.374 -20.540 1.00 8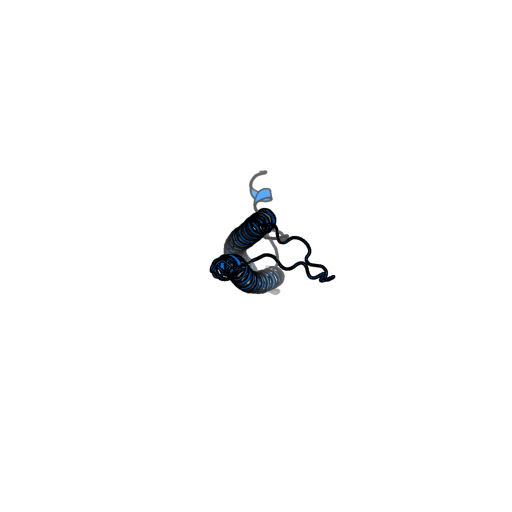3.62 86 VAL A C 1
ATOM 635 O O . VAL A 1 86 ? 10.660 3.252 -19.546 1.00 83.62 86 VAL A O 1
ATOM 638 N N . ARG A 1 87 ? 12.469 4.142 -20.517 1.00 82.94 87 ARG A N 1
ATOM 639 C CA . ARG A 1 87 ? 12.914 4.832 -19.289 1.00 82.94 87 ARG A CA 1
ATOM 640 C C . ARG A 1 87 ? 11.860 5.782 -18.725 1.00 82.94 87 ARG A C 1
ATOM 642 O O . ARG A 1 87 ? 11.718 5.869 -17.509 1.00 82.94 87 ARG A O 1
ATOM 649 N N . ARG A 1 88 ? 11.144 6.513 -19.586 1.00 88.19 88 ARG A N 1
ATOM 650 C CA . ARG A 1 88 ? 10.065 7.407 -19.145 1.00 88.19 88 ARG A CA 1
ATOM 651 C C . ARG A 1 88 ? 8.937 6.612 -18.487 1.00 88.19 88 ARG A C 1
ATOM 653 O O . ARG A 1 88 ? 8.543 6.973 -17.386 1.00 88.19 88 ARG A O 1
ATOM 660 N N . ARG A 1 89 ? 8.490 5.518 -19.111 1.00 90.00 89 ARG A N 1
ATOM 661 C CA . ARG A 1 89 ? 7.448 4.632 -18.562 1.00 90.00 89 ARG A CA 1
ATOM 662 C C . ARG A 1 89 ? 7.856 4.034 -17.214 1.00 90.00 89 ARG A C 1
ATOM 664 O O . ARG A 1 89 ? 7.089 4.132 -16.265 1.00 90.00 89 ARG A O 1
ATOM 671 N N . LEU A 1 90 ? 9.080 3.513 -17.105 1.00 92.12 90 LEU A N 1
ATOM 672 C CA . LEU A 1 90 ? 9.598 2.949 -15.852 1.00 92.12 90 LEU A CA 1
ATOM 673 C C . LEU A 1 90 ? 9.659 3.990 -14.726 1.00 92.12 90 LEU A C 1
ATOM 675 O O . LEU A 1 90 ? 9.292 3.704 -13.591 1.00 92.12 90 LEU A O 1
ATOM 679 N N . ARG A 1 91 ? 10.077 5.226 -15.031 1.00 91.19 91 ARG A N 1
ATOM 680 C CA . ARG A 1 91 ? 10.080 6.320 -14.046 1.00 91.19 91 ARG A CA 1
ATOM 681 C C . ARG A 1 91 ? 8.677 6.721 -13.608 1.00 91.19 91 ARG A C 1
ATOM 683 O O . ARG A 1 91 ? 8.494 6.999 -12.428 1.00 91.19 91 ARG A O 1
ATOM 690 N N . THR A 1 92 ? 7.715 6.758 -14.529 1.00 94.44 92 THR A N 1
ATOM 691 C CA . THR A 1 92 ? 6.308 6.998 -14.188 1.00 94.44 92 THR A CA 1
ATOM 692 C C . THR A 1 92 ? 5.809 5.917 -13.235 1.00 94.44 92 THR A C 1
ATOM 694 O O . THR A 1 92 ? 5.393 6.258 -12.135 1.00 94.44 92 THR A O 1
ATOM 697 N N . ALA A 1 93 ? 6.001 4.637 -13.572 1.00 92.56 93 ALA A N 1
ATOM 698 C CA . ALA A 1 93 ? 5.609 3.521 -12.713 1.00 92.56 93 ALA A CA 1
ATOM 699 C C . ALA A 1 93 ? 6.267 3.583 -11.321 1.00 92.56 93 ALA A C 1
ATOM 701 O O . ALA A 1 93 ? 5.600 3.398 -10.307 1.00 92.56 93 ALA A O 1
ATOM 702 N N . ALA A 1 94 ? 7.560 3.916 -11.241 1.00 91.25 94 ALA A N 1
ATOM 703 C CA . ALA A 1 94 ? 8.249 4.091 -9.959 1.00 91.25 94 ALA A CA 1
ATOM 704 C C . ALA A 1 94 ? 7.690 5.275 -9.146 1.00 91.25 94 ALA A C 1
ATOM 706 O O . ALA A 1 94 ? 7.642 5.227 -7.915 1.00 91.25 94 ALA A O 1
ATOM 707 N N . GLY A 1 95 ? 7.269 6.343 -9.829 1.00 92.31 95 GLY A N 1
ATOM 708 C CA . GLY A 1 95 ? 6.576 7.477 -9.224 1.00 92.31 95 GLY A CA 1
ATOM 709 C C . GLY A 1 95 ? 5.198 7.098 -8.685 1.00 92.31 95 GLY A C 1
ATOM 710 O O . GLY A 1 95 ? 4.856 7.502 -7.577 1.00 92.31 95 GLY A O 1
ATOM 711 N N . ASP A 1 96 ? 4.445 6.290 -9.425 1.00 94.12 96 ASP A N 1
ATOM 712 C CA . ASP A 1 96 ? 3.120 5.819 -9.017 1.00 94.12 96 ASP A CA 1
ATOM 713 C C . ASP A 1 96 ? 3.216 4.890 -7.803 1.00 94.12 96 ASP A C 1
ATOM 715 O O . ASP A 1 96 ? 2.507 5.098 -6.822 1.00 94.12 96 ASP A O 1
ATOM 719 N N . VAL A 1 97 ? 4.187 3.968 -7.786 1.00 94.56 97 VAL A N 1
ATOM 720 C CA . VAL A 1 97 ? 4.496 3.133 -6.609 1.00 94.56 97 VAL A CA 1
ATOM 721 C C . VAL A 1 97 ? 4.836 3.991 -5.388 1.00 94.56 97 VAL A C 1
ATOM 723 O O . VAL A 1 97 ? 4.370 3.708 -4.288 1.00 94.56 97 VAL A O 1
ATOM 726 N N . LYS A 1 98 ? 5.611 5.072 -5.562 1.00 93.62 98 LYS A N 1
ATOM 727 C CA . LYS A 1 98 ? 5.931 5.999 -4.463 1.00 93.62 98 LYS A CA 1
ATOM 728 C C . LYS A 1 98 ? 4.680 6.702 -3.924 1.00 93.62 98 LYS A C 1
ATOM 730 O O . LYS A 1 98 ? 4.551 6.858 -2.713 1.00 93.62 98 LYS A O 1
ATOM 735 N N . LYS A 1 99 ? 3.793 7.166 -4.808 1.00 94.19 99 LYS A N 1
ATOM 736 C CA . LYS A 1 99 ? 2.543 7.832 -4.411 1.00 94.19 99 LYS A CA 1
ATOM 737 C C . LYS A 1 99 ? 1.617 6.871 -3.677 1.00 94.19 99 LYS A C 1
ATOM 739 O O . LYS A 1 99 ? 1.091 7.234 -2.633 1.00 94.19 99 LYS A O 1
ATOM 744 N N . GLU A 1 100 ? 1.472 5.658 -4.196 1.00 92.50 100 GLU A N 1
ATOM 745 C CA . GLU A 1 100 ? 0.627 4.635 -3.589 1.00 92.50 100 GLU A CA 1
ATOM 746 C C . GLU A 1 100 ? 1.155 4.207 -2.221 1.00 92.50 100 GLU A C 1
ATOM 748 O O . GLU A 1 100 ? 0.385 4.129 -1.270 1.00 92.50 100 GLU A O 1
ATOM 753 N N . LYS A 1 101 ? 2.478 4.041 -2.080 1.00 92.62 101 LYS A N 1
ATOM 754 C CA . LYS A 1 101 ? 3.103 3.801 -0.775 1.00 92.62 101 LYS A CA 1
ATOM 755 C C . LYS A 1 101 ? 2.739 4.901 0.226 1.00 92.62 101 LYS A C 1
ATOM 757 O O . LYS A 1 101 ? 2.241 4.592 1.299 1.00 92.62 101 LYS A O 1
ATOM 762 N N . LYS A 1 102 ? 2.898 6.175 -0.153 1.00 93.50 102 LYS A N 1
ATOM 763 C CA . LYS A 1 102 ? 2.542 7.311 0.714 1.00 93.50 102 LYS A CA 1
ATOM 764 C C . LYS A 1 102 ? 1.054 7.315 1.096 1.00 93.50 102 LYS A C 1
ATOM 766 O O . LYS A 1 102 ? 0.712 7.656 2.221 1.00 93.50 102 LYS A O 1
ATOM 771 N N . ARG A 1 103 ? 0.166 6.959 0.160 1.00 93.38 103 ARG A N 1
ATOM 772 C CA . ARG A 1 103 ? -1.279 6.850 0.414 1.00 93.38 103 ARG A CA 1
ATOM 773 C C . ARG A 1 103 ? -1.582 5.765 1.449 1.00 93.38 103 ARG A C 1
ATOM 775 O O . ARG A 1 103 ? -2.379 6.000 2.348 1.00 93.38 103 ARG A O 1
ATOM 782 N N . LEU A 1 104 ? -0.943 4.604 1.322 1.00 91.00 104 LEU A N 1
ATOM 783 C CA . LEU A 1 104 ? -1.111 3.487 2.250 1.00 91.00 104 LEU A CA 1
ATOM 784 C C . LEU A 1 104 ? -0.482 3.755 3.622 1.00 91.00 104 LEU A C 1
ATOM 786 O O . LEU A 1 104 ? -1.054 3.339 4.616 1.00 91.00 104 LEU A O 1
ATOM 790 N N . GLU A 1 105 ? 0.642 4.471 3.695 1.00 91.56 105 GLU A N 1
ATOM 791 C CA . GLU A 1 105 ? 1.235 4.914 4.970 1.00 91.56 105 GLU A CA 1
ATOM 792 C C . GLU A 1 105 ? 0.314 5.878 5.730 1.00 91.56 105 GLU A C 1
ATOM 794 O O . GLU A 1 105 ? 0.199 5.779 6.944 1.00 91.56 105 GLU A O 1
ATOM 799 N N . ALA A 1 106 ? -0.374 6.786 5.028 1.00 90.12 106 ALA A N 1
ATOM 800 C CA . ALA A 1 106 ? -1.380 7.640 5.658 1.00 90.12 106 ALA A CA 1
ATOM 801 C C . ALA A 1 106 ? -2.569 6.810 6.171 1.00 90.12 106 ALA A C 1
ATOM 803 O O . ALA A 1 106 ? -2.926 6.910 7.338 1.00 90.12 106 ALA A O 1
ATOM 804 N N . ALA A 1 107 ? -3.105 5.920 5.326 1.00 89.06 107 ALA A N 1
ATOM 805 C CA . ALA A 1 107 ? -4.202 5.036 5.716 1.00 89.06 107 ALA A CA 1
ATOM 806 C C . ALA A 1 107 ? -3.829 4.098 6.876 1.00 89.06 107 ALA A C 1
ATOM 808 O O . ALA A 1 107 ? -4.693 3.740 7.665 1.00 89.06 107 ALA A O 1
ATOM 809 N N . TRP A 1 108 ? -2.559 3.697 6.988 1.00 89.38 108 TRP A N 1
ATOM 810 C CA . TRP A 1 108 ? -2.056 2.921 8.120 1.00 89.38 108 TRP A CA 1
ATOM 811 C C . TRP A 1 108 ? -2.217 3.679 9.437 1.00 89.38 108 TRP A C 1
ATOM 813 O O . TRP A 1 108 ? -2.764 3.122 10.381 1.00 89.38 108 TRP A O 1
ATOM 823 N N . GLY A 1 109 ? -1.789 4.945 9.483 1.00 87.94 109 GLY A N 1
ATOM 824 C CA . GLY A 1 109 ? -1.942 5.779 10.678 1.00 87.94 109 GLY A CA 1
ATOM 825 C C . GLY A 1 109 ? -3.408 5.956 11.070 1.00 87.94 109 GLY A C 1
ATOM 826 O O . GLY A 1 109 ? -3.759 5.762 12.230 1.00 87.94 109 GLY A O 1
ATOM 827 N N . ASP A 1 110 ? -4.276 6.216 10.089 1.00 89.06 110 ASP A N 1
ATOM 828 C CA . ASP A 1 110 ? -5.714 6.357 10.342 1.00 89.06 110 ASP A CA 1
ATOM 829 C C . ASP A 1 110 ? -6.349 5.042 10.859 1.00 89.06 110 ASP A C 1
ATOM 831 O O . ASP A 1 110 ? -7.262 5.057 11.685 1.00 89.06 110 ASP A O 1
ATOM 835 N N . LEU A 1 111 ? -5.872 3.882 10.387 1.00 88.88 111 LEU A N 1
ATOM 836 C CA . LEU A 1 111 ? -6.319 2.567 10.861 1.00 88.88 111 LEU A CA 1
ATOM 837 C C . LEU A 1 111 ? -5.811 2.243 12.270 1.00 88.88 111 LEU A C 1
ATOM 839 O O . LEU A 1 111 ? -6.534 1.605 13.032 1.00 88.88 111 LEU A O 1
ATOM 843 N N . GLU A 1 112 ? -4.590 2.650 12.623 1.00 90.50 112 GLU A N 1
ATOM 844 C CA . GLU A 1 112 ? -4.064 2.498 13.985 1.00 90.50 112 GLU A CA 1
ATOM 845 C C . GLU A 1 112 ? -4.890 3.308 14.989 1.00 90.50 112 GLU A C 1
ATOM 847 O O . GLU A 1 112 ? -5.261 2.774 16.034 1.00 90.50 112 GLU A O 1
ATOM 852 N N . GLU A 1 113 ? -5.241 4.552 14.652 1.00 88.94 113 GLU A N 1
ATOM 853 C CA . GLU A 1 113 ? -6.130 5.388 15.468 1.00 88.94 113 GLU A CA 1
ATOM 854 C C . GLU A 1 113 ? -7.512 4.732 15.620 1.00 88.94 113 GLU A C 1
ATOM 856 O O . GLU A 1 113 ? -7.985 4.518 16.736 1.00 88.94 113 GLU A O 1
ATOM 861 N N . ALA A 1 114 ? -8.107 4.274 14.513 1.00 88.06 114 ALA A N 1
ATOM 862 C CA . ALA A 1 114 ? -9.393 3.579 14.544 1.00 88.06 114 ALA A CA 1
ATOM 863 C C . ALA A 1 114 ? -9.361 2.279 15.370 1.00 88.06 114 ALA A C 1
ATOM 865 O O . ALA A 1 114 ? -10.357 1.924 16.006 1.00 88.06 114 ALA A O 1
ATOM 866 N N . LEU A 1 115 ? -8.235 1.556 15.373 1.00 89.25 115 LEU A N 1
ATOM 867 C CA . LEU A 1 115 ? -8.065 0.350 16.180 1.00 89.25 115 LEU A CA 1
ATOM 868 C C . LEU A 1 115 ? -8.037 0.674 17.676 1.00 89.25 115 LEU A C 1
ATOM 870 O O . LEU A 1 115 ? -8.645 -0.051 18.467 1.00 89.25 115 LEU A O 1
ATOM 874 N N . VAL A 1 116 ? -7.344 1.747 18.065 1.00 90.50 116 VAL A N 1
ATOM 875 C CA . VAL A 1 116 ? -7.335 2.231 19.451 1.00 90.50 116 VAL A CA 1
ATOM 876 C C . VAL A 1 116 ? -8.757 2.594 19.873 1.00 90.50 116 VAL A C 1
ATOM 878 O O . VAL A 1 116 ? -9.253 2.029 20.849 1.00 90.50 116 VAL A O 1
ATOM 881 N N . ASP A 1 117 ? -9.465 3.390 19.071 1.00 88.56 117 ASP A N 1
ATOM 882 C CA . ASP A 1 117 ? -10.856 3.772 19.337 1.00 88.56 117 ASP A CA 1
ATOM 883 C C . ASP A 1 117 ? -11.793 2.560 19.454 1.00 88.56 117 ASP A C 1
ATOM 885 O O . ASP A 1 117 ? -12.726 2.544 20.262 1.00 88.56 117 ASP A O 1
ATOM 889 N N . ALA A 1 118 ? -11.609 1.540 18.611 1.00 87.69 118 ALA A N 1
ATOM 890 C CA . ALA A 1 118 ? -12.417 0.323 18.646 1.00 87.69 118 ALA A CA 1
ATOM 891 C C . ALA A 1 118 ? -12.166 -0.487 19.928 1.00 87.69 118 ALA A C 1
ATOM 893 O O . ALA A 1 118 ? -13.110 -1.007 20.529 1.00 87.69 118 ALA A O 1
ATOM 894 N N . ARG A 1 119 ? -10.908 -0.566 20.377 1.00 89.38 119 ARG A N 1
ATOM 895 C CA . ARG A 1 119 ? -10.523 -1.253 21.618 1.00 89.38 119 ARG A CA 1
ATOM 896 C C . ARG A 1 119 ? -11.005 -0.509 22.859 1.00 89.38 119 ARG A C 1
ATOM 898 O O . ARG A 1 119 ? -11.500 -1.151 23.781 1.00 89.38 119 ARG A O 1
ATOM 905 N N . GLU A 1 120 ? -10.931 0.818 22.873 1.00 89.19 120 GLU A N 1
ATOM 906 C CA . GLU A 1 120 ? -11.493 1.634 23.954 1.00 89.19 120 GLU A CA 1
ATOM 907 C C . GLU A 1 120 ? -13.009 1.453 24.054 1.00 89.19 120 GLU A C 1
ATOM 909 O O . GLU A 1 120 ? -13.539 1.188 25.134 1.00 89.19 120 GLU A O 1
ATOM 914 N N . ARG A 1 121 ? -13.714 1.488 22.916 1.00 86.38 121 ARG A N 1
ATOM 915 C CA . ARG A 1 121 ? -15.155 1.207 22.864 1.00 86.38 121 ARG A CA 1
ATOM 916 C C . ARG A 1 121 ? -15.498 -0.178 23.395 1.00 86.38 121 ARG A C 1
ATOM 918 O O . ARG A 1 121 ? -16.515 -0.314 24.068 1.00 86.38 121 ARG A O 1
ATOM 925 N N . LEU A 1 122 ? -14.678 -1.189 23.104 1.00 85.44 122 LEU A N 1
ATOM 926 C CA . LEU A 1 122 ? -14.852 -2.542 23.630 1.00 85.44 122 LEU A CA 1
ATOM 927 C C . LEU A 1 122 ? -14.640 -2.591 25.150 1.00 85.44 122 LEU A C 1
ATOM 929 O O . LEU A 1 122 ? -15.439 -3.206 25.849 1.00 85.44 122 LEU A O 1
ATOM 933 N N . ALA A 1 123 ? -13.608 -1.918 25.663 1.00 85.00 123 ALA A N 1
ATOM 934 C CA . ALA A 1 123 ? -13.304 -1.865 27.094 1.00 85.00 123 ALA A CA 1
ATOM 935 C C . ALA A 1 123 ? -14.388 -1.143 27.914 1.00 85.00 123 ALA A C 1
ATOM 937 O O . ALA A 1 123 ? -14.601 -1.470 29.078 1.00 85.00 123 ALA A O 1
ATOM 938 N N . LEU A 1 124 ? -15.084 -0.181 27.303 1.00 83.88 124 LEU A N 1
ATOM 939 C CA . LEU A 1 124 ? -16.199 0.551 27.905 1.00 83.88 124 LEU A CA 1
ATOM 940 C C . LEU A 1 124 ? -17.548 -0.178 27.788 1.00 83.88 124 LEU A C 1
ATOM 942 O O . LEU A 1 124 ? -18.549 0.326 28.302 1.00 83.88 124 LEU A O 1
ATOM 946 N N . GLN A 1 125 ? -17.621 -1.337 27.117 1.00 76.88 125 GLN A N 1
ATOM 947 C CA . GLN A 1 125 ? -18.864 -2.106 27.097 1.00 76.88 125 GLN A CA 1
ATOM 948 C C . GLN A 1 125 ? -19.126 -2.685 28.492 1.00 76.88 125 GLN A C 1
ATOM 950 O O . GLN A 1 125 ? -18.289 -3.433 29.001 1.00 76.88 125 GLN A O 1
ATOM 955 N N . PRO A 1 126 ? -20.281 -2.384 29.116 1.00 64.25 126 PRO A N 1
ATOM 956 C CA . PRO A 1 126 ? -20.628 -2.988 30.391 1.00 64.25 126 PRO A CA 1
ATOM 957 C C . PRO A 1 126 ? -20.679 -4.505 30.214 1.00 64.25 126 PRO A C 1
ATOM 959 O O . PRO A 1 126 ? -21.281 -5.010 29.258 1.00 64.25 126 PRO A O 1
ATOM 962 N N . GLY A 1 127 ? -20.029 -5.228 31.129 1.00 64.81 127 GLY A N 1
ATOM 963 C CA . GLY A 1 127 ? -20.031 -6.685 31.124 1.00 64.81 127 GLY A CA 1
ATOM 964 C C . GLY A 1 127 ? -21.464 -7.237 31.147 1.00 64.81 127 GLY A C 1
ATOM 965 O O . GLY A 1 127 ? -22.385 -6.549 31.602 1.00 64.81 127 GLY A O 1
ATOM 966 N N . PRO A 1 128 ? -21.689 -8.484 30.696 1.00 56.66 128 PRO A N 1
ATOM 967 C CA . PRO A 1 128 ? -23.022 -9.089 30.581 1.00 56.66 128 PRO A CA 1
ATOM 968 C C . PRO A 1 128 ? -23.784 -9.299 31.915 1.00 56.66 128 PRO A C 1
ATOM 970 O O . PRO A 1 128 ? -24.747 -10.057 31.942 1.00 56.66 128 PRO A O 1
ATOM 973 N N . GLY A 1 129 ? -23.396 -8.633 33.009 1.00 55.34 129 GLY A N 1
ATOM 974 C CA . GLY A 1 129 ? -24.018 -8.727 34.333 1.00 55.34 129 GLY A CA 1
ATOM 975 C C . GLY A 1 129 ? -24.473 -7.405 34.968 1.00 55.34 129 GLY A C 1
ATOM 976 O O . GLY A 1 129 ? -25.159 -7.458 35.979 1.00 55.34 129 GLY A O 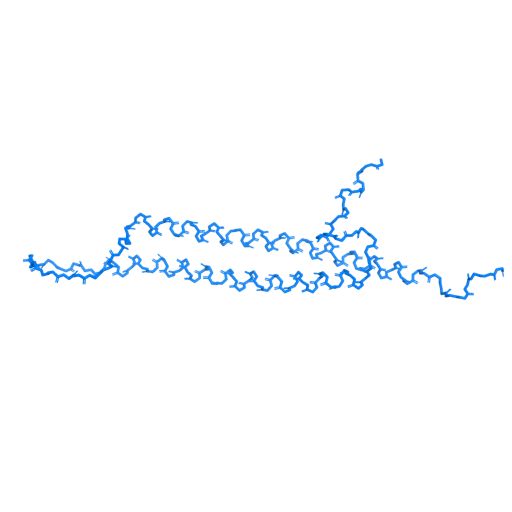1
ATOM 977 N N . GLU A 1 130 ? -24.170 -6.230 34.403 1.00 54.78 130 GLU A N 1
ATOM 978 C CA . GLU A 1 130 ? -24.533 -4.927 35.011 1.00 54.78 130 GLU A CA 1
ATOM 979 C C . GLU A 1 130 ? -25.731 -4.256 34.324 1.00 54.78 130 GLU A C 1
ATOM 981 O O . GLU A 1 130 ? -25.790 -3.046 34.111 1.00 54.78 130 GLU A O 1
ATOM 986 N N . ARG A 1 131 ? -26.730 -5.058 33.953 1.00 57.59 131 ARG A N 1
ATOM 987 C CA . ARG A 1 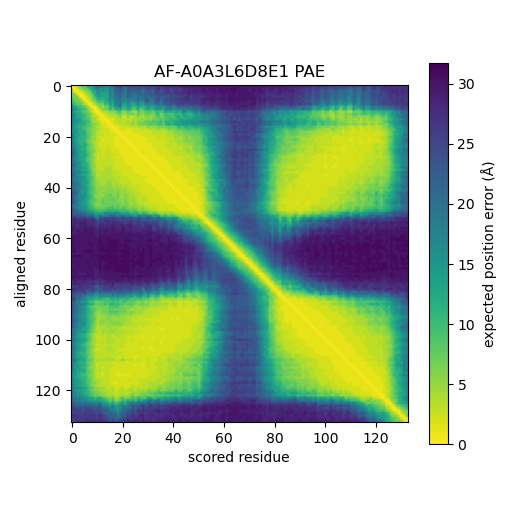131 ? -28.062 -4.547 33.621 1.00 57.59 131 ARG A CA 1
ATOM 988 C C . ARG A 1 131 ? -29.099 -5.268 34.453 1.00 57.59 131 ARG A C 1
ATOM 990 O O . ARG A 1 131 ? -29.767 -6.143 33.927 1.00 57.59 131 ARG A O 1
ATOM 997 N N . THR A 1 132 ? -29.239 -4.861 35.709 1.00 51.22 132 THR A N 1
ATOM 998 C CA . THR A 1 132 ? -30.545 -4.718 36.368 1.00 51.22 132 THR A CA 1
ATOM 999 C C . THR A 1 132 ? -30.377 -4.124 37.763 1.00 51.22 132 THR A C 1
ATOM 1001 O O . THR A 1 132 ? -29.723 -4.745 38.593 1.00 51.22 132 THR A O 1
ATOM 1004 N N . ALA A 1 133 ? -31.078 -2.998 37.948 1.00 50.09 133 ALA A N 1
ATOM 1005 C CA . ALA A 1 133 ? -31.658 -2.438 39.175 1.00 50.09 133 ALA A CA 1
ATOM 1006 C C . ALA A 1 133 ? -30.719 -1.992 40.306 1.00 50.09 133 ALA A C 1
ATOM 1008 O O . ALA A 1 133 ? -30.147 -2.853 41.004 1.00 50.09 133 ALA A O 1
#

Solvent-accessible surface area (backbone atoms only — not comparable to full-atom values): 8189 Å² total; per-residue (Å²): 143,68,77,71,71,76,72,35,55,67,93,76,38,55,85,80,49,52,47,68,60,46,52,52,50,49,54,52,51,53,56,48,49,54,51,46,53,54,52,44,51,53,41,52,51,52,47,49,52,67,52,50,59,59,65,67,74,72,75,79,82,81,93,78,84,93,77,94,73,92,73,91,70,91,75,79,73,81,40,81,66,54,57,52,52,52,49,52,52,46,51,49,52,45,50,49,48,52,53,50,45,53,54,50,55,52,51,49,55,56,46,53,52,52,35,51,55,30,49,53,55,57,71,66,50,78,63,103,76,81,82,77,135

Mean predicted aligned error: 14.23 Å

Organism: Zea mays (NCBI:txid4577)

Sequence (133 aa):
MRDEQVKGLLLGLPPNARAEDIEYVLGDVQRTLSRLDSKRIVLQDEIAAASRGKRRASRRAPAAAPVPAAADGSGALYTRKGAGAVRRRLRTAAGDVKKEKKRLEAAWGDLEEALVDARERLALQPGPGERTA

Nearest PDB structures (foldseek):
  4zwt-assembly1_G  TM=7.635E-01  e=1.836E+00  Tequatrovirus T4
  1fxk-assembly1_B  TM=4.165E-01  e=1.726E+00  Methanothermobacter thermautotrophicus
  4zwt-assembly1_C  TM=3.467E-01  e=2.208E+00  Tequatrovirus T4
  8tzl-assembly1_E  TM=4.309E-01  e=8.035E+00  Vibrio cholerae

Secondary structure (DSSP, 8-state):
--SSGGG--BTTB-TT--HHHHHHHHHHHHHHHHHHHHHHHHHHHHHHHHHHHHHHTT---------------------HHHHHHHHHHHHHHHHHHHHHHHHHHHHHHHHHHHHHHHHHHHHTSPPTT----

pLDDT: mean 74.53, std 19.51, range [38.41, 95.0]